Protein AF-A0A0N4XHM0-F1 (afdb_monomer)

Sequence (95 aa):
MAIEYEGQQLQQGDRLELVEADLLKEGDWESVVSGCDYVLHLASPFPIVSDASCIDIAVNGTLNVLRAASKQPSVKKVVLTSSCAAVNGSSGPYD

Organism: Nippostrongylus brasiliensis (NCBI:txid27835)

Nearest PDB structures (foldseek):
  6mfh-assembly1_A  TM=8.573E-01  e=5.630E-02  Chromohalobacter israelensis
  3rft-assembly1_A  TM=7.961E-01  e=4.331E-02  Agrobacterium fabrum str. C58
  3ay3-assembly2_D  TM=8.114E-01  e=1.085E-01  Chromohalobacter israelensis DSM 3043
  6dex-assembly1_A  TM=4.921E-01  e=3.748E+00  Eremothecium gossypii ATCC 10895
  8geo-assembly1_A  TM=5.211E-01  e=5.203E+00  Lachnospira eligens

Secondary structure (DSSP, 8-state):
-------------TT-------TT-GGGHHHHTTT-SEEEE------SS--HHHHHHHHHHHHHHHHHHHH-TT--EEEE---GGGT-----TT-

Structure (mmCIF, N/CA/C/O backbone):
data_AF-A0A0N4XHM0-F1
#
_entry.id   AF-A0A0N4XHM0-F1
#
loop_
_atom_site.group_PDB
_atom_site.id
_atom_site.type_symbol
_atom_site.label_atom_id
_atom_site.label_alt_id
_atom_site.label_comp_id
_atom_site.label_asym_id
_atom_site.label_entity_id
_atom_site.label_seq_id
_atom_site.pdbx_PDB_ins_code
_atom_site.Cartn_x
_atom_site.Cartn_y
_atom_site.Cartn_z
_atom_site.occupancy
_atom_site.B_iso_or_equiv
_atom_site.auth_seq_id
_atom_site.auth_comp_id
_atom_site.auth_asym_id
_atom_site.auth_atom_id
_atom_site.pdbx_PDB_model_num
ATOM 1 N N . MET A 1 1 ? -4.167 10.350 -26.934 1.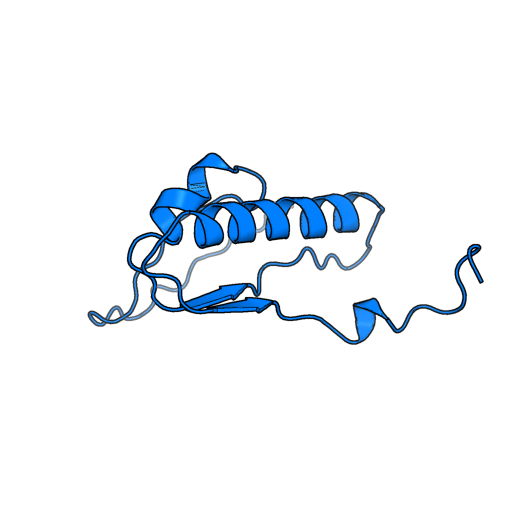00 33.12 1 MET A N 1
ATOM 2 C CA . MET A 1 1 ? -5.213 9.310 -26.913 1.00 33.12 1 MET A CA 1
ATOM 3 C C . MET A 1 1 ? -5.642 9.187 -25.464 1.00 33.12 1 MET A C 1
ATOM 5 O O . MET A 1 1 ? -4.927 8.576 -24.684 1.00 33.12 1 MET A O 1
ATOM 9 N N . ALA A 1 2 ? -6.679 9.930 -25.080 1.00 26.56 2 ALA A N 1
ATOM 10 C CA . ALA A 1 2 ? -7.227 9.870 -23.732 1.00 26.56 2 ALA A CA 1
ATOM 11 C C . ALA A 1 2 ? -8.094 8.613 -23.663 1.00 26.56 2 ALA A C 1
ATOM 13 O O . ALA A 1 2 ? -8.958 8.425 -24.517 1.00 26.56 2 ALA A O 1
ATOM 14 N N . ILE A 1 3 ? -7.799 7.722 -22.723 1.00 36.69 3 ILE A N 1
ATOM 15 C CA . ILE A 1 3 ? -8.689 6.607 -22.423 1.00 36.69 3 ILE A CA 1
ATOM 16 C C . ILE A 1 3 ? -9.695 7.168 -21.424 1.00 36.69 3 ILE A C 1
ATOM 18 O O . ILE A 1 3 ? -9.374 7.341 -20.252 1.00 36.69 3 ILE A O 1
ATOM 22 N N . GLU A 1 4 ? -10.881 7.521 -21.909 1.00 37.62 4 GLU A N 1
ATOM 23 C CA . GLU A 1 4 ? -12.037 7.738 -21.044 1.00 37.62 4 GLU A CA 1
ATOM 24 C C . GLU A 1 4 ? -12.474 6.359 -20.538 1.00 37.62 4 GLU A C 1
ATOM 26 O O . GLU A 1 4 ? -12.887 5.495 -21.311 1.00 37.62 4 GLU A O 1
ATOM 31 N N . TYR A 1 5 ? -12.279 6.115 -19.243 1.00 47.75 5 TYR A N 1
ATOM 32 C CA . TYR A 1 5 ? -12.746 4.905 -18.579 1.00 47.75 5 TYR A CA 1
ATOM 33 C C . TYR A 1 5 ? -14.189 5.161 -18.132 1.00 47.75 5 TYR A C 1
ATOM 35 O O . TYR A 1 5 ? -14.421 5.909 -17.182 1.00 47.75 5 TYR A O 1
ATOM 43 N N . GLU A 1 6 ? -15.171 4.567 -18.809 1.00 45.78 6 GLU A N 1
ATOM 44 C CA . GLU A 1 6 ? -16.535 4.511 -18.282 1.00 45.78 6 GLU A CA 1
ATOM 45 C C . GLU A 1 6 ? -16.543 3.537 -17.097 1.00 45.78 6 GLU A C 1
ATOM 47 O O . GLU A 1 6 ? -16.559 2.315 -17.254 1.00 45.78 6 GLU A O 1
ATOM 52 N N . GLY A 1 7 ? -16.453 4.086 -15.884 1.00 47.44 7 GLY A N 1
ATOM 53 C CA . GLY A 1 7 ? -16.553 3.316 -14.651 1.00 47.44 7 GLY A CA 1
ATOM 54 C C . GLY A 1 7 ? -17.912 2.623 -14.565 1.00 47.44 7 GLY A C 1
ATOM 55 O O . GLY A 1 7 ? -18.953 3.272 -14.485 1.00 47.44 7 GLY A O 1
ATOM 56 N N . GLN A 1 8 ? -17.912 1.293 -14.577 1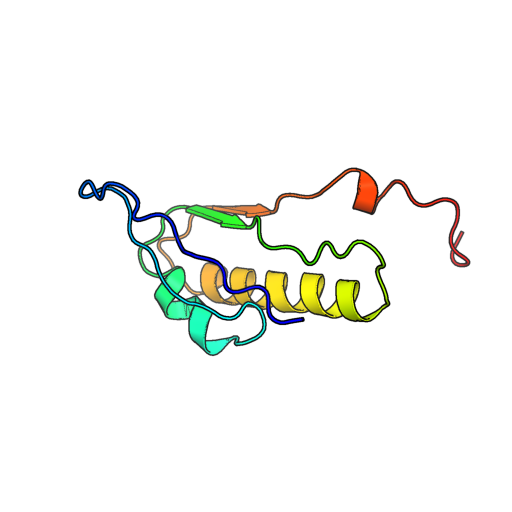.00 53.31 8 GLN A N 1
ATOM 57 C CA . GLN A 1 8 ? -19.119 0.501 -14.378 1.00 53.31 8 GLN A CA 1
ATOM 58 C C . GLN A 1 8 ? -19.642 0.728 -12.948 1.00 53.31 8 GLN A C 1
ATOM 60 O O . GLN A 1 8 ? -18.901 0.560 -11.978 1.00 53.31 8 GLN A O 1
ATOM 65 N N . GLN A 1 9 ? -20.912 1.119 -12.804 1.00 51.69 9 GLN A N 1
ATOM 66 C CA . GLN A 1 9 ? -21.529 1.369 -11.499 1.00 51.69 9 GLN A CA 1
ATOM 67 C C . GLN A 1 9 ? -21.659 0.039 -10.736 1.00 51.69 9 GLN A C 1
ATOM 69 O O . GLN A 1 9 ? -22.503 -0.800 -11.055 1.00 51.69 9 GLN A O 1
ATOM 74 N N . LEU A 1 10 ? -20.775 -0.186 -9.762 1.00 62.41 10 LEU A N 1
ATOM 75 C CA . LEU A 1 10 ? -20.799 -1.379 -8.915 1.00 62.41 10 LEU A CA 1
ATOM 76 C C . LEU A 1 10 ? -22.075 -1.363 -8.061 1.00 62.41 10 LEU A C 1
ATOM 78 O O . LEU A 1 10 ? -22.426 -0.331 -7.490 1.00 62.41 10 LEU A O 1
ATOM 82 N N . GLN A 1 11 ? -22.779 -2.496 -7.957 1.00 58.72 11 GLN A N 1
ATOM 83 C CA . GLN A 1 11 ? -23.920 -2.601 -7.046 1.00 58.72 11 GLN A CA 1
ATOM 84 C C . GLN A 1 11 ? -23.426 -2.484 -5.602 1.00 58.72 11 GLN A C 1
ATOM 86 O O . GLN A 1 11 ? -22.772 -3.384 -5.075 1.00 58.72 11 GLN A O 1
ATOM 91 N N . GLN A 1 12 ? -23.716 -1.345 -4.980 1.00 58.22 12 GLN A N 1
ATOM 92 C CA . GLN A 1 12 ? -23.293 -1.032 -3.627 1.00 58.22 12 GLN A CA 1
ATOM 93 C C . GLN A 1 12 ? -24.185 -1.778 -2.628 1.00 58.22 12 GLN A C 1
ATOM 95 O O . GLN A 1 12 ? -25.369 -1.485 -2.487 1.00 58.22 12 GLN A O 1
ATOM 100 N N . GLY A 1 13 ? -23.618 -2.773 -1.952 1.00 64.38 13 GLY A N 1
ATOM 101 C CA . GLY A 1 13 ? -24.074 -3.148 -0.613 1.00 64.38 13 GLY A CA 1
ATOM 102 C C . GLY A 1 13 ? -23.224 -2.419 0.427 1.00 64.38 13 GLY A C 1
ATOM 103 O O . GLY A 1 13 ? -22.126 -1.973 0.097 1.00 64.38 13 GLY A O 1
ATOM 104 N N . ASP A 1 14 ? -23.663 -2.373 1.687 1.00 78.88 14 ASP A N 1
ATOM 105 C CA . ASP A 1 14 ? -23.000 -1.679 2.819 1.00 78.88 14 ASP A CA 1
ATOM 106 C C . ASP A 1 14 ? -21.573 -2.181 3.165 1.00 78.88 14 ASP A C 1
ATOM 108 O O . ASP A 1 14 ? -21.024 -1.867 4.217 1.00 78.88 14 ASP A O 1
ATOM 112 N N . ARG A 1 15 ? -20.967 -3.017 2.314 1.00 86.44 15 ARG A N 1
ATOM 113 C CA . ARG A 1 15 ? -19.658 -3.658 2.503 1.00 86.44 15 ARG A CA 1
ATOM 114 C C . ARG A 1 15 ? -18.587 -3.174 1.521 1.00 86.44 15 ARG A C 1
ATOM 116 O O . ARG A 1 15 ? -17.512 -3.767 1.490 1.00 86.44 15 ARG A O 1
ATOM 123 N N . LEU A 1 16 ? -18.883 -2.173 0.689 1.00 87.75 16 LEU A N 1
ATOM 124 C CA . LEU A 1 16 ? -17.935 -1.600 -0.266 1.00 87.75 16 LEU A CA 1
ATOM 125 C C . LEU A 1 16 ? -17.990 -0.070 -0.232 1.00 87.75 16 LEU A C 1
ATOM 127 O O . LEU A 1 16 ? -19.029 0.535 -0.504 1.00 87.75 16 LEU A O 1
ATOM 131 N N . GLU A 1 17 ? -16.837 0.528 0.036 1.00 88.62 17 GLU A N 1
ATOM 132 C CA . GLU A 1 17 ? -16.585 1.961 -0.065 1.00 88.62 17 GLU A CA 1
ATOM 133 C C . GLU A 1 17 ? -15.487 2.184 -1.108 1.00 88.62 17 GLU A C 1
ATOM 135 O O . GLU A 1 17 ? -14.484 1.469 -1.126 1.00 88.62 17 GLU A O 1
ATOM 140 N N . LEU A 1 18 ? -15.701 3.147 -2.004 1.00 90.81 18 LEU A N 1
ATOM 141 C CA . LEU A 1 18 ? -14.706 3.572 -2.982 1.00 90.81 18 LEU A CA 1
ATOM 142 C C . LEU A 1 18 ? -14.177 4.937 -2.562 1.00 90.81 18 LEU A C 1
ATOM 144 O O . LEU A 1 18 ? -14.956 5.858 -2.327 1.00 90.81 18 LEU A O 1
ATOM 148 N N . VAL A 1 19 ? -12.856 5.055 -2.508 1.00 92.06 19 VAL A N 1
ATOM 149 C CA . VAL A 1 19 ? -12.147 6.286 -2.161 1.00 92.06 19 VAL A CA 1
ATOM 150 C C . VAL A 1 19 ? -11.166 6.628 -3.275 1.00 92.06 19 VAL A C 1
ATOM 152 O O . VAL A 1 19 ? -10.534 5.742 -3.850 1.00 92.06 19 VAL A O 1
ATOM 155 N N . GLU A 1 20 ? -11.059 7.911 -3.600 1.00 94.12 20 GLU A N 1
ATOM 156 C CA . GLU A 1 20 ? -10.053 8.416 -4.532 1.00 94.12 20 GLU A CA 1
ATOM 157 C C . GLU A 1 20 ? -8.759 8.716 -3.769 1.00 94.12 20 GLU A C 1
ATOM 159 O O . GLU A 1 20 ? -8.793 9.338 -2.706 1.00 94.12 20 GLU A O 1
ATOM 164 N N . ALA A 1 21 ? -7.624 8.268 -4.304 1.00 95.00 21 ALA A N 1
ATOM 165 C CA . ALA A 1 21 ? -6.305 8.541 -3.750 1.00 95.00 21 ALA A CA 1
ATOM 166 C C . ALA A 1 21 ? -5.239 8.471 -4.845 1.00 95.00 21 ALA A C 1
ATOM 168 O O . ALA A 1 21 ? -5.274 7.581 -5.699 1.00 95.00 21 ALA A O 1
ATOM 169 N N . ASP A 1 22 ? -4.260 9.370 -4.783 1.00 95.31 22 ASP A N 1
ATOM 170 C CA . ASP A 1 22 ? -3.052 9.291 -5.597 1.00 95.31 22 ASP A CA 1
ATOM 171 C C . ASP A 1 22 ? -1.946 8.552 -4.825 1.00 95.31 22 ASP A C 1
ATOM 173 O O . ASP A 1 22 ? -1.560 8.906 -3.707 1.00 95.31 22 ASP A O 1
ATOM 177 N N . LEU A 1 23 ? -1.393 7.514 -5.453 1.00 95.00 23 LEU A N 1
ATOM 178 C CA . LEU A 1 23 ? -0.307 6.702 -4.911 1.00 95.00 23 LEU A CA 1
ATOM 179 C C . LEU A 1 23 ? 0.920 7.522 -4.496 1.00 95.00 23 LEU A C 1
ATOM 181 O O . LEU A 1 23 ? 1.573 7.196 -3.502 1.00 95.00 23 LEU A O 1
ATOM 185 N N . LEU A 1 24 ? 1.214 8.612 -5.200 1.00 95.94 24 LEU A N 1
ATOM 186 C CA . LEU A 1 24 ? 2.370 9.460 -4.919 1.00 95.94 24 LEU A CA 1
ATOM 187 C C . LEU A 1 24 ? 2.067 10.605 -3.950 1.00 95.94 24 LEU A C 1
ATOM 189 O O . LEU A 1 24 ? 3.000 11.226 -3.435 1.00 95.94 24 LEU A O 1
ATOM 193 N N . LYS A 1 25 ? 0.794 10.870 -3.649 1.00 96.50 25 LYS A N 1
ATOM 194 C CA . LYS A 1 25 ? 0.390 11.939 -2.738 1.00 96.50 25 LYS A CA 1
ATOM 195 C C . LYS A 1 25 ? 0.246 11.403 -1.319 1.00 96.50 25 LYS A C 1
ATOM 197 O O . LYS A 1 25 ? -0.800 10.903 -0.924 1.00 96.50 25 LYS A O 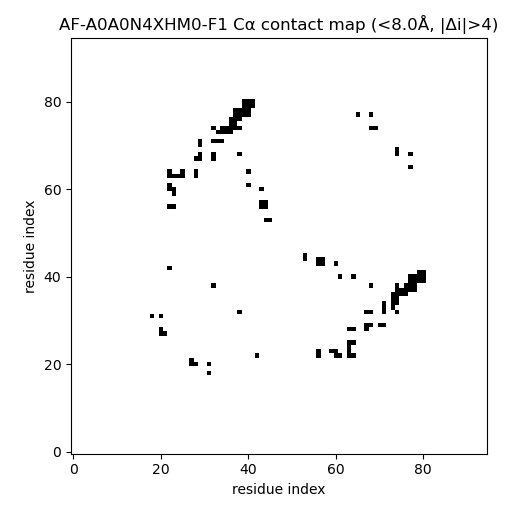1
ATOM 202 N N . GLU A 1 26 ? 1.305 11.551 -0.523 1.00 93.75 26 GLU A N 1
ATOM 203 C CA . GLU A 1 26 ? 1.372 11.045 0.860 1.00 93.75 26 GLU A CA 1
ATOM 204 C C . GLU A 1 26 ? 0.136 11.411 1.706 1.00 93.75 26 GLU A C 1
ATOM 206 O O . GLU A 1 26 ? -0.379 10.568 2.439 1.00 93.75 26 GLU A O 1
ATOM 211 N N . GLY A 1 27 ? -0.369 12.641 1.560 1.00 94.06 27 GLY A N 1
ATOM 212 C CA . GLY A 1 27 ? -1.508 13.150 2.328 1.00 94.06 27 GLY A CA 1
ATOM 213 C C . GLY A 1 27 ? -2.843 12.443 2.075 1.00 94.06 27 GLY A C 1
ATOM 214 O O . GLY A 1 27 ? -3.745 12.588 2.895 1.00 94.06 27 GLY A O 1
ATOM 215 N N . ASP A 1 28 ? -2.978 11.671 0.994 1.00 96.00 28 ASP A N 1
ATOM 216 C CA . ASP A 1 28 ? -4.215 10.937 0.708 1.00 96.00 28 ASP A CA 1
ATOM 217 C C . ASP A 1 28 ? -4.338 9.666 1.570 1.00 96.00 28 ASP A C 1
ATOM 219 O O . ASP A 1 28 ? -5.438 9.182 1.815 1.00 96.00 28 ASP A O 1
ATOM 223 N N . TRP A 1 29 ? -3.227 9.115 2.075 1.00 96.38 29 TRP A N 1
ATOM 224 C CA . TRP A 1 29 ? -3.217 7.747 2.605 1.00 96.38 29 TRP A CA 1
ATOM 225 C C . TRP A 1 29 ? -3.639 7.617 4.069 1.00 96.38 29 TRP A C 1
ATOM 227 O O . TRP A 1 29 ? -4.124 6.557 4.458 1.00 96.38 29 TRP A O 1
ATOM 237 N N . GLU A 1 30 ? -3.486 8.660 4.891 1.00 95.12 30 GLU A N 1
ATOM 238 C CA . GLU A 1 30 ? -3.845 8.587 6.317 1.00 95.12 30 GLU A CA 1
ATOM 239 C C . GLU A 1 30 ? -5.351 8.392 6.534 1.00 95.12 30 GLU A C 1
ATOM 241 O O . GLU A 1 30 ? -5.740 7.601 7.393 1.00 95.12 30 GLU A O 1
ATOM 246 N N . SER A 1 31 ? -6.194 9.067 5.746 1.00 94.06 31 SER A N 1
ATOM 247 C CA . SER A 1 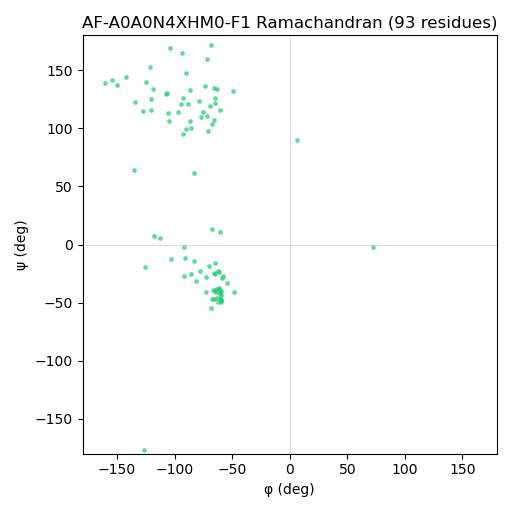31 ? -7.648 8.885 5.792 1.00 94.06 31 SER A CA 1
ATOM 248 C C . SER A 1 31 ? -8.071 7.554 5.172 1.00 94.06 31 SER A C 1
ATOM 250 O O . SER A 1 31 ? -8.905 6.867 5.752 1.00 94.06 31 SER A O 1
ATOM 252 N N . VAL A 1 32 ? -7.457 7.160 4.050 1.00 95.50 32 VAL A N 1
ATOM 253 C CA . VAL A 1 32 ? -7.774 5.920 3.318 1.00 95.50 32 VAL A CA 1
AT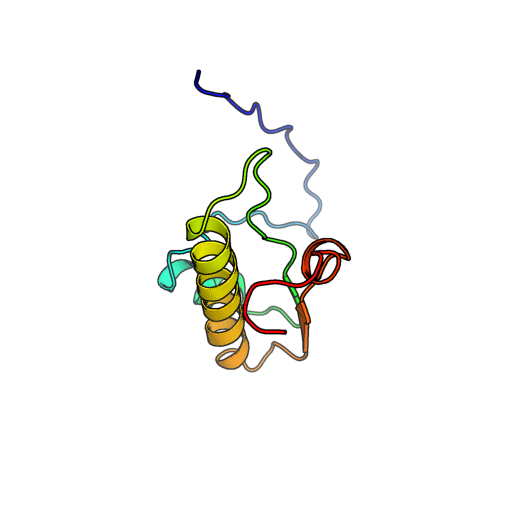OM 254 C C . VAL A 1 32 ? -7.583 4.673 4.179 1.00 95.50 32 VAL A C 1
ATOM 256 O O . VAL A 1 32 ? -8.393 3.754 4.114 1.00 95.50 32 VAL A O 1
ATOM 259 N N . VAL A 1 33 ? -6.525 4.621 4.993 1.00 96.56 33 VAL A N 1
ATOM 260 C CA . VAL A 1 33 ? -6.247 3.454 5.854 1.00 96.56 33 VAL A CA 1
ATOM 261 C C . VAL A 1 33 ? -6.858 3.574 7.254 1.00 96.56 33 VAL A C 1
ATOM 263 O O . VAL A 1 33 ? -6.726 2.655 8.066 1.00 96.56 33 VAL A O 1
ATOM 266 N N . SER A 1 34 ? -7.520 4.692 7.565 1.00 95.25 34 SER A N 1
ATOM 267 C CA . SER A 1 34 ? -8.149 4.916 8.866 1.00 95.25 34 SER A CA 1
ATOM 268 C C . SER A 1 34 ? -9.259 3.897 9.118 1.00 95.25 34 SER A C 1
ATOM 270 O O . SER A 1 34 ? -10.074 3.609 8.246 1.00 95.25 34 SER A O 1
ATOM 272 N N . GLY A 1 35 ? -9.279 3.310 10.315 1.00 95.06 35 GLY A N 1
ATOM 273 C CA . GLY A 1 35 ? -10.271 2.298 10.691 1.00 95.06 35 GLY A CA 1
ATOM 274 C C . GLY A 1 35 ? -10.091 0.932 10.018 1.00 95.06 35 GLY A C 1
ATOM 275 O O . GLY A 1 35 ? -10.821 0.003 10.354 1.00 95.06 35 GLY A O 1
ATOM 276 N N . CYS A 1 36 ? -9.108 0.764 9.127 1.00 97.00 36 CYS A N 1
ATOM 277 C CA . CYS A 1 36 ? -8.804 -0.533 8.532 1.00 97.00 36 CYS A CA 1
ATOM 278 C C . CYS A 1 36 ? -8.105 -1.454 9.543 1.00 97.00 36 CYS A C 1
ATOM 280 O O . CYS A 1 36 ? -7.163 -1.045 10.225 1.00 97.00 36 CYS A O 1
ATOM 282 N N . ASP A 1 37 ? -8.515 -2.726 9.584 1.00 98.31 37 ASP A N 1
ATOM 283 C CA . ASP A 1 37 ? -7.796 -3.791 10.302 1.00 98.31 37 ASP A CA 1
ATOM 284 C C . ASP A 1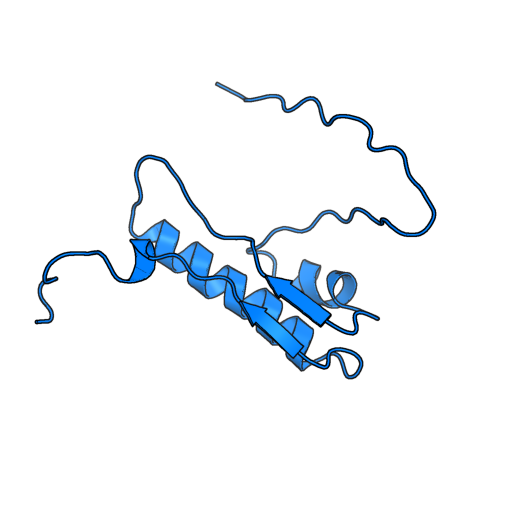 37 ? -6.622 -4.358 9.484 1.00 98.31 37 ASP A C 1
ATOM 286 O O . ASP A 1 37 ? -5.612 -4.805 10.032 1.00 98.31 37 ASP A O 1
ATOM 290 N N . TYR A 1 38 ? -6.760 -4.368 8.157 1.00 98.25 38 TYR A N 1
ATOM 291 C CA . TYR A 1 38 ? -5.827 -4.990 7.222 1.00 98.25 38 TYR A CA 1
ATOM 292 C C . TYR A 1 38 ? -5.690 -4.132 5.971 1.00 98.25 38 TYR A C 1
ATOM 294 O O . TYR A 1 38 ? -6.675 -3.573 5.496 1.00 98.25 38 TYR A O 1
ATOM 302 N N . VAL A 1 39 ? -4.487 -4.086 5.402 1.00 98.19 39 VAL A N 1
ATOM 303 C CA . VAL A 1 39 ? -4.227 -3.414 4.122 1.00 98.19 39 VAL A CA 1
ATOM 304 C C . VAL A 1 39 ? -3.675 -4.431 3.134 1.00 98.19 39 VAL A C 1
ATOM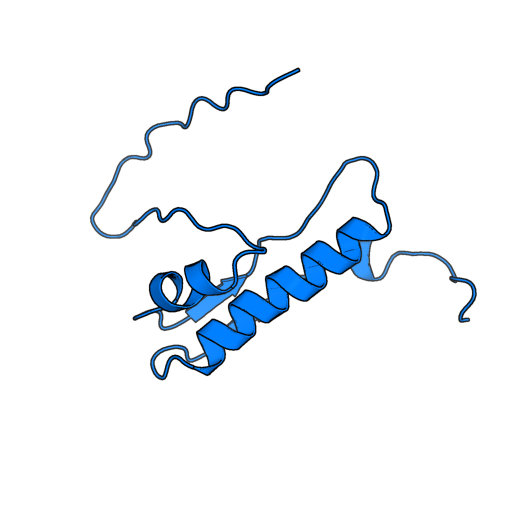 306 O O . VAL A 1 39 ? -2.677 -5.093 3.416 1.00 98.19 39 VAL A O 1
ATOM 309 N N . LEU A 1 40 ? -4.313 -4.553 1.971 1.00 98.06 40 LEU A N 1
ATOM 310 C CA . LEU A 1 40 ? -3.797 -5.323 0.843 1.00 98.06 40 LEU A CA 1
ATOM 311 C C . LEU A 1 40 ? -3.288 -4.324 -0.199 1.00 98.06 40 LEU A C 1
ATOM 313 O O . LEU A 1 40 ? -4.078 -3.657 -0.863 1.00 98.06 40 LEU A O 1
ATOM 317 N N . HIS A 1 41 ? -1.971 -4.197 -0.330 1.00 97.19 41 HIS A N 1
ATOM 318 C CA . HIS A 1 41 ? -1.356 -3.285 -1.287 1.00 97.19 41 HIS A CA 1
ATOM 319 C C . HIS A 1 41 ? -1.129 -3.995 -2.623 1.00 97.19 41 HIS A C 1
ATOM 321 O O . HIS A 1 41 ? -0.167 -4.751 -2.769 1.00 97.19 41 HIS A O 1
ATOM 327 N N . LEU A 1 42 ? -2.042 -3.757 -3.570 1.00 94.31 42 LEU A N 1
ATOM 328 C CA . LEU A 1 42 ? -1.990 -4.288 -4.939 1.00 94.31 42 LEU A CA 1
ATOM 329 C C . LEU A 1 42 ? -1.530 -3.248 -5.973 1.00 94.31 42 LEU A C 1
ATOM 331 O O . LEU A 1 42 ? -1.252 -3.606 -7.116 1.00 94.31 42 LEU A O 1
ATOM 335 N N . ALA A 1 43 ? -1.485 -1.967 -5.600 1.00 91.56 43 ALA A N 1
ATOM 336 C CA . ALA A 1 43 ? -1.125 -0.894 -6.517 1.00 91.56 43 ALA A CA 1
ATOM 337 C C . ALA A 1 43 ? 0.362 -0.994 -6.889 1.00 91.56 43 ALA A C 1
ATOM 339 O O . ALA A 1 43 ? 1.232 -0.918 -6.030 1.00 91.56 43 ALA A O 1
ATOM 340 N N . SER A 1 44 ? 0.657 -1.168 -8.175 1.00 88.69 44 SER A N 1
ATOM 341 C CA . SER A 1 44 ? 2.023 -1.187 -8.695 1.00 88.69 44 SER A CA 1
ATOM 342 C C . SER A 1 44 ? 2.030 -0.671 -10.135 1.00 88.69 44 SER A C 1
ATOM 344 O O . SER A 1 44 ? 1.129 -1.028 -10.903 1.00 88.69 44 SER A O 1
ATOM 346 N N . PRO A 1 45 ? 2.997 0.176 -10.530 1.00 89.06 45 PRO A N 1
ATOM 347 C CA . PRO A 1 45 ? 3.140 0.593 -11.917 1.00 89.06 45 PRO A CA 1
ATOM 348 C C . PRO A 1 45 ? 3.512 -0.617 -12.780 1.00 89.06 45 PRO A C 1
ATOM 350 O O . PRO A 1 45 ? 4.534 -1.266 -12.564 1.00 89.06 45 PRO A O 1
ATOM 353 N N . PHE A 1 46 ? 2.684 -0.914 -13.780 1.00 87.12 46 PHE A N 1
ATOM 354 C CA . PHE A 1 46 ? 2.919 -2.026 -14.701 1.00 87.12 46 PHE A CA 1
ATOM 355 C C . PHE A 1 46 ? 2.663 -1.611 -16.161 1.00 87.12 46 PHE A C 1
ATOM 357 O O . PHE A 1 46 ? 1.710 -2.083 -16.787 1.00 87.12 46 PHE A O 1
ATOM 364 N N . PRO A 1 47 ? 3.458 -0.671 -16.711 1.00 87.62 47 PRO A N 1
ATOM 365 C CA . PRO A 1 47 ? 3.342 -0.292 -18.114 1.00 87.62 47 PRO A CA 1
ATOM 366 C C . PRO A 1 47 ? 3.872 -1.399 -19.035 1.00 87.62 47 PRO A C 1
ATOM 368 O O . PRO A 1 47 ? 4.691 -2.225 -18.639 1.00 87.62 47 PRO A O 1
ATOM 371 N N . ILE A 1 48 ? 3.451 -1.375 -20.303 1.00 87.25 48 ILE A N 1
ATOM 372 C CA . ILE A 1 48 ? 3.948 -2.303 -21.338 1.00 87.25 48 ILE A CA 1
ATOM 373 C C . ILE A 1 48 ? 5.462 -2.136 -21.551 1.00 87.25 48 ILE A C 1
ATOM 375 O O . ILE A 1 48 ? 6.170 -3.114 -21.779 1.00 87.25 48 ILE A O 1
ATOM 379 N N . VAL A 1 49 ? 5.953 -0.895 -21.475 1.00 85.44 49 VAL A N 1
ATOM 380 C CA . VAL A 1 49 ? 7.378 -0.552 -21.521 1.00 85.44 49 VAL A CA 1
ATOM 381 C C . VAL A 1 49 ? 7.715 0.163 -20.223 1.00 85.44 49 VAL A C 1
ATOM 383 O O . VAL A 1 49 ? 7.179 1.237 -19.958 1.00 85.44 49 VAL A O 1
ATOM 386 N N . SER A 1 50 ? 8.571 -0.447 -19.409 1.00 83.44 50 SER A N 1
ATOM 387 C CA . SER A 1 50 ? 9.029 0.124 -18.145 1.00 83.44 50 SER A CA 1
ATOM 388 C C . SER A 1 50 ? 10.281 0.969 -18.333 1.00 83.44 50 SER A C 1
ATOM 390 O O . SER A 1 50 ? 11.163 0.624 -19.120 1.00 83.44 50 SER A O 1
ATOM 392 N N . ASP A 1 51 ? 10.403 2.010 -17.525 1.00 87.62 51 ASP A N 1
ATOM 393 C CA . ASP A 1 51 ? 11.624 2.787 -17.349 1.00 87.62 51 ASP A CA 1
ATOM 394 C C . ASP A 1 51 ? 11.989 2.878 -15.856 1.00 87.62 51 ASP A C 1
ATOM 396 O O . ASP A 1 51 ? 11.327 2.291 -14.995 1.00 87.62 51 ASP A O 1
ATOM 400 N N . ALA A 1 52 ? 13.057 3.612 -15.539 1.00 87.94 52 ALA A N 1
ATOM 401 C CA . ALA A 1 52 ? 13.508 3.789 -14.160 1.00 87.94 52 ALA A CA 1
ATOM 402 C C . ALA A 1 52 ? 12.436 4.421 -13.250 1.00 87.94 52 ALA A C 1
ATOM 404 O O . ALA A 1 52 ? 12.384 4.101 -12.063 1.00 87.94 52 ALA A O 1
ATOM 405 N N . SER A 1 53 ? 11.531 5.242 -13.800 1.00 90.56 53 SER A N 1
ATOM 406 C CA . SER A 1 53 ? 10.473 5.889 -13.016 1.00 90.56 53 SER A CA 1
ATOM 407 C C . SER A 1 53 ? 9.467 4.884 -12.452 1.00 90.56 53 SER A C 1
ATOM 409 O O . SER A 1 53 ? 8.873 5.128 -11.406 1.00 90.56 53 SER A O 1
ATOM 411 N N . CYS A 1 54 ? 9.320 3.709 -13.079 1.00 91.44 54 CYS A N 1
ATOM 412 C CA . CYS A 1 54 ? 8.468 2.640 -12.558 1.00 91.44 54 CYS A CA 1
ATOM 413 C C . CYS A 1 54 ? 8.947 2.162 -11.182 1.00 91.44 54 CYS A C 1
ATOM 415 O O . CYS A 1 54 ? 8.130 1.900 -10.301 1.00 91.44 54 CYS A O 1
ATOM 417 N N . ILE A 1 55 ? 10.266 2.084 -10.981 1.00 90.56 55 ILE A N 1
ATOM 418 C CA . ILE A 1 55 ? 10.846 1.702 -9.691 1.00 90.56 55 ILE A CA 1
ATOM 419 C C . ILE A 1 55 ? 10.554 2.794 -8.662 1.00 90.56 55 ILE A C 1
ATOM 421 O O . ILE A 1 55 ? 10.059 2.487 -7.579 1.00 90.56 55 ILE A O 1
ATOM 425 N N . ASP A 1 56 ? 10.776 4.061 -9.015 1.00 92.94 56 ASP A N 1
ATOM 426 C CA . ASP A 1 56 ? 10.518 5.188 -8.115 1.00 92.94 56 ASP A CA 1
ATOM 427 C C . ASP A 1 56 ? 9.043 5.262 -7.698 1.00 92.94 56 ASP A C 1
ATOM 429 O O . ASP A 1 56 ? 8.746 5.469 -6.521 1.00 92.94 56 ASP A O 1
ATOM 433 N N . ILE A 1 57 ? 8.108 5.047 -8.628 1.00 94.56 57 ILE A N 1
ATOM 434 C CA . ILE A 1 57 ? 6.669 5.040 -8.337 1.00 94.56 57 ILE A CA 1
ATOM 435 C C . ILE A 1 57 ? 6.307 3.861 -7.431 1.00 94.56 57 ILE A C 1
ATOM 437 O O . ILE A 1 57 ? 5.607 4.053 -6.436 1.00 94.56 57 ILE A O 1
ATOM 441 N N . ALA A 1 58 ? 6.798 2.656 -7.736 1.00 94.19 58 ALA A N 1
ATOM 442 C CA . ALA A 1 58 ? 6.529 1.468 -6.929 1.00 94.19 58 ALA A CA 1
ATOM 443 C C . ALA A 1 58 ? 7.057 1.631 -5.496 1.00 94.19 58 ALA A C 1
ATOM 445 O O . ALA A 1 58 ? 6.339 1.357 -4.533 1.00 94.19 58 ALA A O 1
ATOM 446 N N . VAL A 1 59 ? 8.292 2.118 -5.346 1.00 94.62 59 VAL A N 1
ATOM 447 C CA . VAL A 1 59 ? 8.945 2.303 -4.045 1.00 94.62 59 VAL A CA 1
ATOM 448 C C . VAL A 1 59 ? 8.268 3.413 -3.249 1.00 94.62 59 VAL A C 1
ATOM 450 O O . VAL A 1 59 ? 7.837 3.174 -2.121 1.00 94.62 59 VAL A O 1
ATOM 453 N N . ASN A 1 60 ? 8.138 4.615 -3.817 1.00 96.75 60 ASN A N 1
ATOM 454 C CA . ASN A 1 60 ? 7.573 5.755 -3.094 1.00 96.75 60 ASN A CA 1
ATOM 455 C C . ASN A 1 60 ? 6.087 5.544 -2.784 1.00 96.75 60 ASN A C 1
ATOM 457 O O . ASN A 1 60 ? 5.654 5.817 -1.666 1.00 96.75 60 ASN A O 1
ATOM 461 N N . GLY A 1 61 ? 5.336 4.970 -3.724 1.00 96.62 61 GLY A N 1
ATOM 462 C CA . GLY A 1 61 ? 3.941 4.595 -3.528 1.00 96.62 61 GLY A CA 1
ATOM 463 C C . GLY A 1 61 ? 3.744 3.594 -2.396 1.00 96.62 61 GLY A C 1
ATOM 464 O O . GLY A 1 61 ? 2.953 3.827 -1.481 1.00 96.62 61 GLY A O 1
ATOM 465 N N . THR A 1 62 ? 4.526 2.512 -2.400 1.00 97.31 62 THR A N 1
ATOM 466 C CA . THR A 1 62 ? 4.489 1.515 -1.320 1.00 97.31 62 THR A CA 1
ATOM 467 C C . THR A 1 62 ? 4.847 2.153 0.025 1.00 97.31 62 THR A C 1
ATOM 469 O O . THR A 1 62 ? 4.182 1.899 1.030 1.00 97.31 62 THR A O 1
ATOM 472 N N . LEU A 1 63 ? 5.872 3.014 0.067 1.00 97.88 63 LEU A N 1
ATOM 473 C CA . LEU A 1 63 ? 6.288 3.695 1.296 1.00 97.88 63 LEU A CA 1
ATOM 474 C C . LEU A 1 63 ? 5.209 4.632 1.847 1.00 97.88 63 LEU A C 1
ATOM 476 O O . LEU A 1 63 ? 5.039 4.675 3.063 1.00 97.88 63 LEU A O 1
ATOM 480 N N . ASN A 1 64 ? 4.467 5.343 0.996 1.00 98.00 64 ASN A N 1
ATOM 481 C CA . ASN A 1 64 ? 3.355 6.193 1.430 1.00 98.00 64 ASN A CA 1
ATOM 482 C C . ASN A 1 64 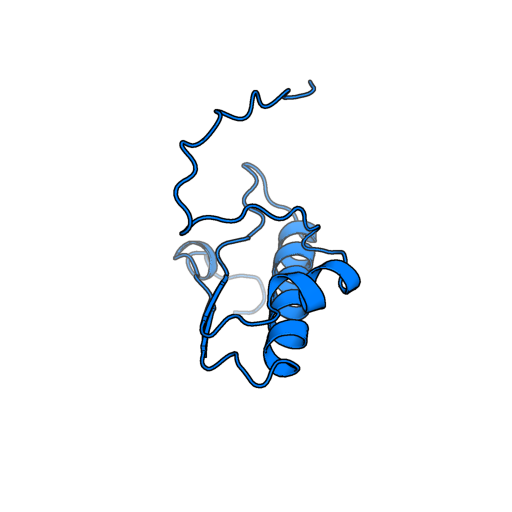? 2.284 5.373 2.163 1.00 98.00 64 ASN A C 1
ATOM 484 O O . ASN A 1 64 ? 1.908 5.707 3.289 1.00 98.00 64 ASN A O 1
ATOM 488 N N . VAL A 1 65 ? 1.877 4.240 1.581 1.00 97.75 65 VAL A N 1
ATOM 489 C CA . VAL A 1 65 ? 0.899 3.328 2.193 1.00 97.75 65 VAL A CA 1
ATOM 490 C C . VAL A 1 65 ? 1.425 2.733 3.497 1.00 97.75 65 VAL A C 1
ATOM 492 O O . VAL A 1 65 ? 0.718 2.733 4.504 1.00 97.75 65 VAL A O 1
ATOM 495 N N . LEU A 1 66 ? 2.673 2.254 3.514 1.00 98.06 66 LEU A N 1
ATOM 496 C CA . LEU A 1 66 ? 3.276 1.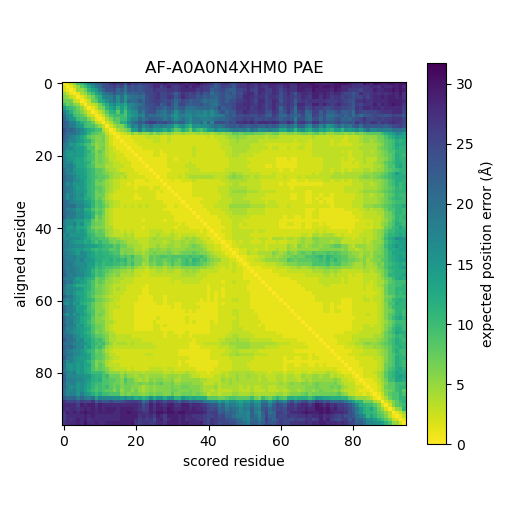662 4.711 1.00 98.06 66 LEU A CA 1
ATOM 497 C C . LEU A 1 66 ? 3.428 2.678 5.846 1.00 98.06 66 LEU A C 1
ATOM 499 O O . LEU A 1 66 ? 3.151 2.343 6.997 1.00 98.06 66 LEU A O 1
ATOM 503 N N . ARG A 1 67 ? 3.828 3.919 5.543 1.00 98.25 67 ARG A N 1
ATOM 504 C CA . ARG A 1 67 ? 3.923 4.997 6.538 1.00 98.25 67 ARG A CA 1
ATOM 505 C C . ARG A 1 67 ? 2.554 5.310 7.130 1.00 98.25 67 ARG A C 1
ATOM 507 O O . ARG A 1 67 ? 2.434 5.317 8.353 1.00 98.25 67 ARG A O 1
ATOM 514 N N . ALA A 1 68 ? 1.530 5.505 6.299 1.00 97.81 68 ALA A N 1
ATOM 515 C CA . ALA A 1 68 ? 0.168 5.754 6.771 1.00 97.81 68 ALA A CA 1
ATOM 516 C C . ALA A 1 68 ? -0.361 4.591 7.627 1.00 97.81 68 ALA A C 1
ATOM 518 O O . ALA A 1 68 ? -0.827 4.808 8.744 1.00 97.81 68 ALA A O 1
ATOM 519 N N . ALA A 1 69 ? -0.198 3.351 7.158 1.00 98.00 69 ALA A N 1
ATOM 520 C CA . ALA A 1 69 ? -0.600 2.153 7.889 1.00 98.00 69 ALA A CA 1
ATOM 521 C C . ALA A 1 69 ? 0.124 2.028 9.239 1.00 98.00 69 ALA A C 1
ATOM 523 O O . ALA A 1 69 ? -0.504 1.715 10.244 1.00 98.00 69 ALA A O 1
ATOM 524 N N . SER A 1 70 ? 1.428 2.327 9.289 1.00 97.62 70 SER A N 1
ATOM 525 C CA . SER A 1 70 ? 2.222 2.251 10.525 1.00 97.62 70 SER A CA 1
ATOM 526 C C . SER A 1 70 ? 1.782 3.246 11.603 1.00 97.62 70 SER A C 1
ATOM 528 O O . SER A 1 70 ? 1.998 3.002 12.789 1.00 97.62 70 SER A O 1
ATOM 530 N N . LYS A 1 71 ? 1.153 4.357 11.200 1.00 97.44 71 LYS A N 1
ATOM 531 C CA . LYS A 1 71 ? 0.594 5.363 12.108 1.00 97.44 71 LYS A CA 1
ATOM 532 C C . LYS A 1 71 ? -0.801 4.991 12.620 1.00 97.44 71 LYS A C 1
ATOM 534 O O . LYS A 1 71 ? -1.244 5.620 13.577 1.00 97.44 71 LYS A O 1
ATOM 539 N N . GLN A 1 72 ? -1.487 4.007 12.022 1.00 97.31 72 GLN A N 1
ATOM 540 C CA . GLN A 1 72 ? -2.842 3.626 12.426 1.00 97.31 72 GLN A CA 1
ATOM 541 C C . GLN A 1 72 ? -2.869 2.431 13.384 1.00 97.31 72 GLN A C 1
ATOM 543 O O . GLN A 1 72 ? -2.583 1.309 12.965 1.00 97.31 72 GLN A O 1
ATOM 548 N N . PRO A 1 73 ? -3.303 2.616 14.651 1.00 96.56 73 PRO A N 1
ATOM 549 C CA . PRO A 1 73 ? -3.347 1.531 15.634 1.00 96.56 73 PRO A CA 1
ATOM 550 C C . PRO A 1 73 ? -4.286 0.376 15.264 1.00 96.56 73 PRO A C 1
ATOM 552 O O . PRO A 1 73 ? -4.131 -0.725 15.790 1.00 96.56 73 PRO A O 1
ATOM 555 N N . SER A 1 74 ? -5.280 0.619 14.403 1.00 97.81 74 SER A N 1
ATOM 556 C CA . SER A 1 74 ? -6.215 -0.414 13.951 1.00 97.81 74 SER A CA 1
ATOM 557 C C . SER A 1 74 ? -5.570 -1.406 12.984 1.00 97.81 74 SER A C 1
ATOM 559 O O . SER A 1 74 ? -5.988 -2.561 12.944 1.00 97.81 74 SER A O 1
ATOM 561 N N . VAL A 1 75 ? -4.541 -0.992 12.233 1.00 98.44 75 VAL A N 1
ATOM 562 C CA . VAL A 1 75 ? -3.935 -1.829 11.197 1.00 98.44 75 VAL A CA 1
ATOM 563 C C . VAL A 1 75 ? -3.059 -2.899 11.843 1.00 98.44 75 VAL A C 1
ATOM 565 O O . VAL A 1 75 ? -2.012 -2.629 12.424 1.00 98.44 75 VAL A O 1
ATOM 568 N N . LYS A 1 76 ? -3.472 -4.157 11.698 1.00 98.38 76 LYS A N 1
ATOM 569 C CA . LYS A 1 76 ? -2.799 -5.329 12.279 1.00 98.38 76 LYS A CA 1
ATOM 570 C C . LYS A 1 76 ? -1.780 -5.952 11.335 1.00 98.38 76 LYS A C 1
ATOM 572 O O . LYS A 1 76 ? -0.862 -6.637 11.783 1.00 98.38 76 LYS A O 1
ATOM 577 N N . LYS A 1 77 ? -1.976 -5.801 10.022 1.00 98.31 77 LYS A N 1
ATOM 578 C CA . LYS A 1 77 ? -1.103 -6.382 8.995 1.00 98.31 77 LYS A CA 1
ATOM 579 C C . LYS A 1 77 ? -1.271 -5.672 7.658 1.00 98.31 77 LYS A C 1
ATOM 581 O O . LYS A 1 77 ? -2.391 -5.422 7.214 1.00 98.31 77 LYS A O 1
ATOM 586 N N . VAL A 1 78 ? -0.140 -5.457 6.993 1.00 98.25 78 VAL A N 1
ATOM 587 C CA . VAL A 1 78 ? -0.080 -5.074 5.582 1.00 98.25 78 VAL A CA 1
ATOM 588 C C . VAL A 1 78 ? 0.401 -6.274 4.771 1.00 98.25 78 VAL A C 1
ATOM 590 O O . VAL A 1 78 ? 1.398 -6.906 5.120 1.00 98.25 78 VAL A O 1
ATOM 593 N N . VAL A 1 79 ? -0.319 -6.602 3.702 1.00 98.25 79 VAL A N 1
ATOM 594 C CA . VAL A 1 79 ? 0.079 -7.595 2.703 1.00 98.25 79 VAL A CA 1
ATOM 595 C C . VAL A 1 79 ? 0.515 -6.845 1.455 1.00 98.25 79 VAL A C 1
ATOM 597 O O . VAL A 1 79 ? -0.302 -6.203 0.801 1.00 98.25 79 VAL A O 1
ATOM 600 N N . LEU A 1 80 ? 1.802 -6.932 1.131 1.00 96.38 80 LEU A N 1
ATOM 601 C CA . LEU A 1 80 ? 2.366 -6.410 -0.108 1.00 96.38 80 LEU A CA 1
ATOM 602 C C . LEU A 1 80 ? 2.413 -7.531 -1.146 1.00 96.38 80 LEU A C 1
ATOM 604 O O . LEU A 1 80 ? 3.049 -8.561 -0.913 1.00 96.38 80 LEU A O 1
ATOM 608 N N . THR A 1 81 ? 1.750 -7.347 -2.286 1.00 92.50 81 THR A N 1
ATOM 609 C CA . THR A 1 81 ? 1.782 -8.335 -3.369 1.00 92.50 81 THR A CA 1
ATOM 610 C C . THR A 1 81 ? 2.955 -8.064 -4.304 1.00 92.50 81 THR A C 1
ATOM 612 O O . THR A 1 81 ? 3.032 -6.994 -4.902 1.00 92.50 81 THR A O 1
ATOM 615 N N . SER A 1 82 ? 3.852 -9.040 -4.454 1.00 89.25 82 SER A N 1
ATOM 616 C CA . SER A 1 82 ? 4.941 -9.003 -5.439 1.00 89.25 82 SER A CA 1
ATOM 617 C C . SER A 1 82 ? 4.637 -9.917 -6.634 1.00 89.25 82 SER A C 1
ATOM 619 O O . SER A 1 82 ? 3.701 -10.717 -6.599 1.00 89.25 82 SER A O 1
ATOM 621 N N . SER A 1 83 ? 5.434 -9.806 -7.695 1.00 86.69 83 SER A N 1
ATOM 622 C CA . SER A 1 83 ? 5.331 -10.599 -8.924 1.00 86.69 83 SER A CA 1
ATOM 623 C C . SER A 1 83 ? 6.632 -11.355 -9.179 1.00 86.69 83 SER A C 1
ATOM 625 O O . SER A 1 83 ? 7.708 -10.877 -8.827 1.00 86.69 83 SER A O 1
ATOM 627 N N . CYS A 1 84 ? 6.566 -12.498 -9.869 1.00 86.19 84 CYS A N 1
ATOM 628 C CA . CYS A 1 84 ? 7.770 -13.167 -10.366 1.00 86.19 84 CYS A CA 1
ATOM 629 C C . CYS A 1 84 ? 8.597 -12.253 -11.285 1.00 86.19 84 CYS A C 1
ATOM 631 O O . CYS A 1 84 ? 9.813 -12.386 -11.333 1.00 86.19 84 CYS A O 1
ATOM 633 N N . ALA A 1 85 ? 7.968 -11.284 -11.960 1.00 81.25 85 ALA A N 1
ATOM 634 C CA . ALA A 1 85 ? 8.660 -10.282 -12.770 1.00 81.25 85 ALA A CA 1
ATOM 635 C C . ALA A 1 85 ? 9.627 -9.400 -11.956 1.00 81.25 85 ALA A C 1
ATOM 637 O O . ALA A 1 85 ? 10.583 -8.883 -12.519 1.00 81.25 85 ALA A O 1
ATOM 638 N N . ALA A 1 86 ? 9.422 -9.259 -10.641 1.00 82.94 86 ALA A N 1
ATOM 639 C CA . ALA A 1 86 ? 10.320 -8.491 -9.776 1.00 82.94 86 ALA A CA 1
ATOM 640 C C . ALA A 1 86 ? 11.688 -9.167 -9.571 1.00 82.94 86 ALA A C 1
ATOM 642 O O . ALA A 1 86 ? 12.632 -8.510 -9.144 1.00 82.94 86 ALA A O 1
ATOM 643 N N . VAL A 1 87 ? 11.789 -10.474 -9.844 1.00 83.38 87 VAL A N 1
ATOM 644 C CA . VAL A 1 87 ? 13.011 -11.274 -9.642 1.00 83.38 87 VAL A CA 1
ATOM 645 C C . VAL A 1 87 ? 13.461 -12.021 -10.899 1.00 83.38 87 VAL A C 1
ATOM 647 O O . VAL A 1 87 ? 14.626 -12.388 -11.009 1.00 83.38 87 VAL A O 1
ATOM 650 N N . ASN A 1 88 ? 12.572 -12.216 -11.877 1.00 72.38 88 ASN A N 1
ATOM 651 C CA . ASN A 1 88 ? 12.871 -12.841 -13.165 1.00 72.38 88 ASN A CA 1
ATOM 652 C C . ASN A 1 88 ? 13.469 -11.806 -14.134 1.00 72.38 88 ASN A C 1
ATOM 654 O O . ASN A 1 88 ? 12.895 -11.503 -15.177 1.00 72.38 88 ASN A O 1
ATOM 658 N N . GLY A 1 89 ? 14.620 -11.248 -13.769 1.00 61.38 89 GLY A N 1
ATOM 659 C CA . GLY A 1 89 ? 15.458 -10.412 -14.621 1.00 61.38 89 GLY A CA 1
ATOM 660 C C . GLY A 1 89 ? 16.875 -10.967 -14.592 1.00 61.38 89 GLY A C 1
ATOM 661 O O . GLY A 1 89 ? 17.498 -11.011 -13.538 1.00 61.38 89 GLY A O 1
ATOM 662 N N . SER A 1 90 ? 17.347 -11.444 -15.744 1.00 60.88 90 SER A N 1
ATOM 663 C CA . SER A 1 90 ? 18.708 -11.936 -15.982 1.00 60.88 90 SER A CA 1
ATOM 664 C C . SER A 1 90 ? 19.769 -10.956 -15.477 1.00 60.88 90 SER A C 1
ATOM 666 O O . SER A 1 90 ? 19.670 -9.777 -15.814 1.00 60.88 90 SER A O 1
ATOM 668 N N . SER A 1 91 ? 20.758 -11.471 -14.734 1.00 59.22 91 SER A N 1
ATOM 669 C CA . SER A 1 91 ? 22.046 -10.853 -14.369 1.00 59.22 91 SER A CA 1
ATOM 670 C C . SER A 1 91 ? 22.192 -9.385 -14.789 1.00 59.22 91 SER A C 1
ATOM 672 O O . SER A 1 91 ? 22.619 -9.079 -15.908 1.00 59.22 91 SER A O 1
ATOM 674 N N . GLY A 1 92 ? 21.786 -8.475 -13.903 1.00 49.84 92 GLY A N 1
ATOM 675 C CA . GLY A 1 92 ? 22.096 -7.053 -14.040 1.00 49.84 92 GLY A CA 1
ATOM 676 C C . GLY A 1 92 ? 23.597 -6.801 -13.831 1.00 49.84 92 GLY A C 1
ATOM 677 O O . GLY A 1 92 ? 24.307 -7.695 -13.381 1.00 49.84 92 GLY A O 1
ATOM 678 N N . PRO A 1 93 ? 24.109 -5.583 -14.084 1.00 56.06 93 PRO A N 1
ATOM 679 C CA . PRO A 1 93 ? 25.537 -5.246 -13.952 1.00 56.06 93 PRO A CA 1
ATOM 680 C C . PRO A 1 93 ? 26.068 -5.260 -12.500 1.00 56.06 93 PRO A C 1
ATOM 682 O O . PRO A 1 93 ? 27.134 -4.709 -12.231 1.00 56.06 93 PRO A O 1
ATOM 685 N N . TYR A 1 94 ? 25.299 -5.822 -11.567 1.00 58.19 94 TYR A N 1
ATOM 686 C CA . TYR A 1 94 ? 25.598 -5.930 -10.143 1.00 58.19 94 TYR A CA 1
ATOM 687 C C . TYR A 1 94 ? 25.699 -7.393 -9.664 1.00 58.19 94 TYR A C 1
ATOM 689 O O . TYR A 1 94 ? 25.801 -7.600 -8.455 1.00 58.19 94 TYR A O 1
ATOM 697 N N . ASP A 1 95 ? 25.661 -8.370 -10.584 1.00 48.81 95 ASP A N 1
ATOM 698 C CA . ASP A 1 95 ? 26.237 -9.711 -10.370 1.00 48.81 95 ASP A CA 1
ATOM 699 C C . ASP A 1 95 ? 27.763 -9.687 -10.576 1.00 48.81 95 ASP A C 1
ATOM 701 O O . ASP A 1 95 ? 28.231 -8.963 -11.490 1.00 48.81 95 ASP A O 1
#

Foldseek 3Di:
DDPPDPDDDDDDDPPDDDDDDDLQPLVRQLVVCEPPQEAEDPDADDDPDDDPVSVVSRVNSVVSNVVSLVPHPNHPYYHYDDDVVVVPDPDDPPD

Solvent-accessible surface area (backbone atoms only — not comparable to full-atom values): 6330 Å² total; per-residue (Å²): 135,83,82,82,76,83,76,77,84,73,87,77,55,104,86,66,85,89,80,91,70,55,62,81,44,58,85,45,32,51,67,71,47,53,88,30,51,62,44,78,47,75,88,63,72,77,63,98,74,77,59,75,64,41,54,53,50,37,52,52,24,51,49,31,49,52,52,31,40,74,72,34,89,55,43,76,48,77,46,77,70,83,57,70,74,80,68,71,61,79,83,56,99,84,110

InterPro domains:
  IPR002225 3-beta hydroxysteroid dehydrogenase/isomerase [PF01073] (15-89)
  IPR036291 NAD(P)-binding domain superfamily [SSF51735] (11-91)
  IPR050425 NAD(P)-dependent dehydratase-like [PTHR10366] (11-87)

Radius of gyration: 16.29 Å; Cα contacts (8 Å, |Δi|>4): 74; chains: 1; bounding box: 50×26×42 Å

pLDDT: mean 84.19, std 18.47, range [26.56, 98.44]

Mean predicted aligned error: 8.5 Å